Protein AF-A0A966R9J7-F1 (afdb_monomer)

Structure (mmCIF, N/CA/C/O backbone):
data_AF-A0A966R9J7-F1
#
_entry.id   AF-A0A966R9J7-F1
#
loop_
_atom_site.group_PDB
_atom_site.id
_atom_site.type_symbol
_atom_site.label_atom_id
_atom_site.label_alt_id
_atom_site.label_comp_id
_atom_site.label_asym_id
_atom_site.label_entity_id
_atom_site.label_seq_id
_atom_site.pdbx_PDB_ins_code
_atom_site.Cartn_x
_atom_site.Cartn_y
_atom_site.Cartn_z
_atom_site.occupancy
_atom_site.B_iso_or_equiv
_atom_site.auth_seq_id
_atom_site.auth_comp_id
_atom_site.auth_asym_id
_atom_site.auth_atom_id
_atom_site.pdbx_PDB_model_num
ATOM 1 N N . MET A 1 1 ? -10.986 9.241 24.693 1.00 49.38 1 MET A N 1
ATOM 2 C CA . MET A 1 1 ? -9.593 8.888 24.340 1.00 49.38 1 MET A CA 1
ATOM 3 C C . MET A 1 1 ? -9.284 9.492 22.982 1.00 49.38 1 MET A C 1
ATOM 5 O O . MET A 1 1 ? -10.142 9.433 22.115 1.00 49.38 1 MET A O 1
ATOM 9 N N . ASN A 1 2 ? -8.123 10.140 22.870 1.00 56.38 2 ASN A N 1
ATOM 10 C CA . ASN A 1 2 ? -7.657 10.979 21.760 1.00 56.38 2 ASN A CA 1
ATOM 11 C C . ASN A 1 2 ? -7.749 10.299 20.385 1.00 56.38 2 ASN A C 1
ATOM 13 O O . ASN A 1 2 ? -6.858 9.528 20.028 1.00 56.38 2 ASN A O 1
ATOM 17 N N . SER A 1 3 ? -8.772 10.630 19.597 1.00 64.88 3 SER A N 1
ATOM 18 C CA . SER A 1 3 ? -8.872 10.214 18.191 1.00 64.88 3 SER A CA 1
ATOM 19 C C . SER A 1 3 ? -7.639 10.635 17.384 1.00 64.88 3 SER A C 1
ATOM 21 O O . SER A 1 3 ? -7.180 9.871 16.544 1.00 64.88 3 SER A O 1
ATOM 23 N N . ASP A 1 4 ? -7.045 11.785 17.715 1.00 75.62 4 ASP A N 1
ATOM 24 C CA . ASP A 1 4 ? -5.837 12.298 17.058 1.00 75.62 4 ASP A CA 1
ATOM 25 C C . ASP A 1 4 ? -4.604 11.431 17.340 1.00 75.62 4 ASP A C 1
ATOM 27 O O . ASP A 1 4 ? -3.849 11.110 16.428 1.00 75.62 4 ASP A O 1
ATOM 31 N N . LEU A 1 5 ? -4.439 10.956 18.580 1.00 73.75 5 LEU A N 1
ATOM 32 C CA . LEU A 1 5 ? -3.331 10.067 18.952 1.00 73.75 5 LEU A CA 1
ATOM 33 C C . LEU A 1 5 ? -3.486 8.680 18.305 1.00 73.75 5 LEU A C 1
ATOM 35 O O . LEU A 1 5 ? -2.503 8.030 17.952 1.00 73.75 5 LEU A O 1
ATOM 39 N N . LEU A 1 6 ? -4.728 8.208 18.166 1.00 72.69 6 LEU A N 1
ATOM 40 C CA . LEU A 1 6 ? -5.028 6.949 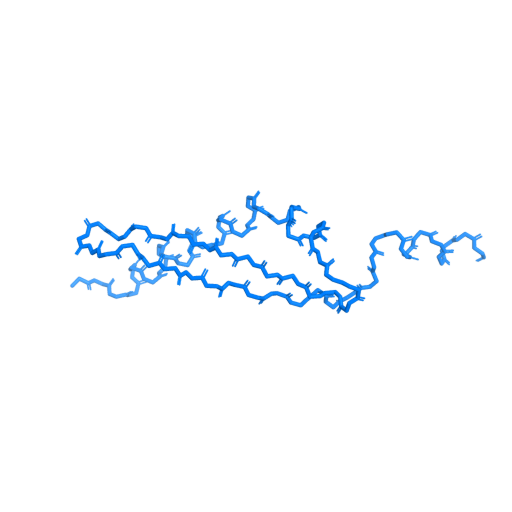17.488 1.00 72.69 6 LEU A CA 1
ATOM 41 C C . LEU A 1 6 ? -4.755 7.064 15.982 1.00 72.69 6 LEU A C 1
ATOM 43 O O . LEU A 1 6 ? -4.170 6.154 15.392 1.00 72.69 6 LEU A O 1
ATOM 47 N N . LEU A 1 7 ? -5.136 8.191 15.376 1.00 74.88 7 LEU A N 1
ATOM 48 C CA . LEU A 1 7 ? -4.879 8.495 13.973 1.00 74.88 7 LEU A CA 1
ATOM 49 C C . LEU A 1 7 ? -3.378 8.593 13.692 1.00 74.88 7 LEU A C 1
ATOM 51 O O . LEU A 1 7 ? -2.906 7.988 12.731 1.00 74.88 7 LEU A O 1
ATOM 55 N N . GLU A 1 8 ? -2.624 9.287 14.544 1.00 77.75 8 GLU A N 1
ATOM 56 C CA . GLU A 1 8 ? -1.171 9.424 14.422 1.00 77.75 8 GLU A CA 1
ATOM 57 C C . GLU A 1 8 ? -0.480 8.056 14.485 1.00 77.75 8 GLU A C 1
ATOM 59 O O . GLU A 1 8 ? 0.259 7.691 13.571 1.00 77.75 8 GLU A O 1
ATOM 64 N N . LYS A 1 9 ? -0.799 7.241 15.501 1.00 74.88 9 LYS A N 1
ATOM 65 C CA . LYS A 1 9 ? -0.251 5.882 15.629 1.00 74.88 9 LYS A CA 1
ATOM 66 C C . LYS A 1 9 ? -0.600 5.000 14.433 1.00 74.88 9 LYS A C 1
ATOM 68 O O . LYS A 1 9 ? 0.270 4.316 13.906 1.00 74.88 9 LYS A O 1
ATOM 73 N N . THR A 1 10 ? -1.853 5.044 13.983 1.00 75.12 10 THR A N 1
ATOM 74 C CA . THR A 1 10 ? -2.313 4.252 12.832 1.00 75.12 10 THR A CA 1
ATOM 75 C C . THR A 1 10 ? -1.601 4.679 11.550 1.00 75.12 10 THR A C 1
ATOM 77 O O . THR A 1 10 ? -1.174 3.828 10.772 1.00 75.12 10 THR A O 1
ATOM 80 N N . THR A 1 11 ? -1.425 5.986 11.346 1.00 79.56 11 THR A N 1
ATOM 81 C CA . THR A 1 11 ? -0.731 6.537 10.175 1.00 79.56 11 THR A CA 1
ATOM 82 C C . THR A 1 11 ? 0.734 6.114 10.161 1.00 79.56 11 THR A C 1
ATOM 84 O O . THR A 1 11 ? 1.215 5.646 9.129 1.00 79.56 11 THR A O 1
ATOM 87 N N . SER A 1 12 ? 1.419 6.183 11.306 1.00 81.50 12 SER A N 1
ATOM 88 C CA . SER A 1 12 ? 2.800 5.706 11.441 1.00 81.50 12 SER A CA 1
ATOM 89 C C . SER A 1 12 ? 2.921 4.208 11.158 1.00 81.50 12 SER A C 1
ATOM 91 O O . SER A 1 12 ? 3.765 3.809 10.360 1.00 81.50 12 SER A O 1
ATOM 93 N N . SER A 1 13 ? 2.033 3.374 11.710 1.00 77.69 13 SER A N 1
ATOM 94 C CA . SER A 1 13 ? 2.048 1.929 11.439 1.00 77.69 13 SER A CA 1
ATOM 95 C C . SER A 1 13 ? 1.789 1.595 9.966 1.00 77.69 13 SER A C 1
ATOM 97 O O . SER A 1 13 ? 2.409 0.684 9.421 1.00 77.69 13 SER A O 1
ATOM 99 N N . ILE A 1 14 ? 0.901 2.332 9.290 1.00 77.62 14 ILE A N 1
ATOM 100 C CA . ILE A 1 14 ? 0.691 2.170 7.846 1.00 77.62 14 ILE A CA 1
ATOM 101 C C . ILE A 1 14 ? 1.958 2.576 7.086 1.00 77.62 14 ILE A C 1
ATOM 103 O O . ILE A 1 14 ? 2.398 1.822 6.223 1.00 77.62 14 ILE A O 1
ATOM 107 N N . ALA A 1 15 ? 2.575 3.714 7.415 1.00 79.88 15 ALA A N 1
ATOM 108 C CA . ALA A 1 15 ? 3.797 4.176 6.756 1.00 79.88 15 ALA A CA 1
ATOM 109 C C . ALA A 1 15 ? 4.955 3.171 6.896 1.00 79.88 15 ALA A C 1
ATOM 111 O O . ALA A 1 15 ? 5.653 2.898 5.916 1.00 79.88 15 ALA A O 1
ATOM 112 N N . GLU A 1 16 ? 5.122 2.569 8.075 1.00 82.62 16 GLU A N 1
ATOM 113 C CA . GLU A 1 16 ? 6.100 1.502 8.308 1.00 82.62 16 GLU A CA 1
ATOM 114 C C . GLU A 1 16 ? 5.822 0.272 7.436 1.00 82.62 16 GLU A C 1
ATOM 116 O O . GLU A 1 16 ? 6.734 -0.226 6.775 1.00 82.62 16 GLU A O 1
ATOM 121 N N . LEU A 1 17 ? 4.564 -0.180 7.362 1.00 77.75 17 LEU A N 1
ATOM 122 C CA . LEU A 1 17 ? 4.173 -1.318 6.522 1.00 77.75 17 LEU A CA 1
ATOM 123 C C . LEU A 1 17 ? 4.411 -1.043 5.033 1.00 77.75 17 LEU A C 1
ATOM 125 O O . LEU A 1 17 ? 4.941 -1.900 4.326 1.00 77.75 17 LEU A O 1
ATOM 129 N N . VAL A 1 18 ? 4.054 0.150 4.550 1.00 77.38 18 VAL A N 1
ATOM 130 C CA . VAL A 1 18 ? 4.312 0.544 3.158 1.00 77.38 18 VAL A CA 1
ATOM 131 C C . VAL A 1 18 ? 5.814 0.564 2.881 1.00 77.38 18 VAL A C 1
ATOM 133 O O . VAL A 1 18 ? 6.250 0.019 1.870 1.00 77.38 18 VAL A O 1
ATOM 136 N N . THR A 1 19 ? 6.609 1.131 3.789 1.00 82.12 19 THR A N 1
ATOM 137 C CA . THR A 1 19 ? 8.069 1.217 3.641 1.00 82.12 19 THR A CA 1
ATOM 138 C C . THR A 1 19 ? 8.713 -0.168 3.623 1.00 82.12 19 THR A C 1
ATOM 140 O O . THR A 1 19 ? 9.524 -0.457 2.744 1.00 82.12 19 THR A O 1
ATOM 143 N N . ALA A 1 20 ? 8.316 -1.053 4.540 1.00 82.56 20 ALA A N 1
ATOM 144 C CA . ALA A 1 20 ? 8.852 -2.409 4.640 1.00 82.56 20 ALA A CA 1
ATOM 145 C C . ALA A 1 20 ? 8.569 -3.256 3.389 1.00 82.56 20 ALA A C 1
ATOM 147 O O . ALA A 1 20 ? 9.382 -4.099 3.013 1.00 82.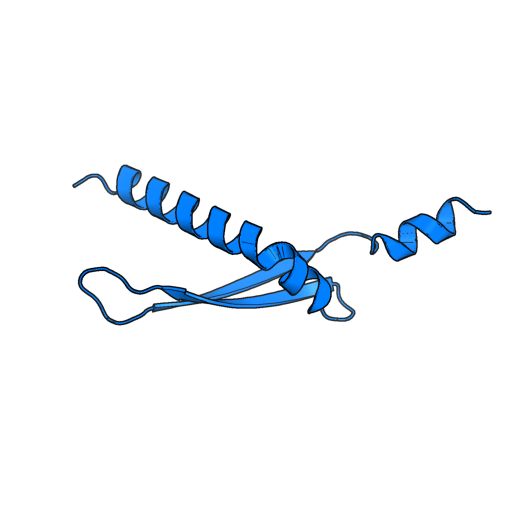56 20 ALA A O 1
ATOM 148 N N . HIS A 1 21 ? 7.431 -3.026 2.729 1.00 78.69 21 HIS A N 1
ATOM 149 C CA . HIS A 1 21 ? 7.018 -3.789 1.551 1.00 78.69 21 HIS A CA 1
ATOM 150 C C . HIS A 1 21 ? 7.263 -3.065 0.219 1.00 78.69 21 HIS A C 1
ATOM 152 O O . HIS A 1 21 ? 6.994 -3.641 -0.835 1.00 78.69 21 HIS A O 1
ATOM 158 N N . TRP A 1 22 ? 7.814 -1.847 0.239 1.00 77.44 22 TRP A N 1
ATOM 159 C CA . TRP A 1 22 ? 7.940 -0.980 -0.936 1.00 77.44 22 TRP A CA 1
ATOM 160 C C . TRP A 1 22 ? 8.649 -1.642 -2.120 1.00 77.44 22 TRP A C 1
ATOM 162 O O . TRP A 1 22 ? 8.153 -1.576 -3.240 1.00 77.44 22 TRP A O 1
ATOM 172 N N . ALA A 1 23 ? 9.766 -2.335 -1.881 1.00 80.19 23 ALA A N 1
ATOM 173 C CA . ALA A 1 23 ? 10.504 -3.022 -2.943 1.00 80.19 23 ALA A CA 1
ATOM 174 C C . ALA A 1 23 ? 9.627 -4.055 -3.673 1.00 80.19 23 ALA A C 1
ATOM 176 O O . ALA A 1 23 ? 9.519 -4.033 -4.894 1.00 80.19 23 ALA A O 1
ATOM 177 N N . SER A 1 24 ? 8.898 -4.881 -2.917 1.00 78.62 24 SER A N 1
ATOM 178 C CA . SER A 1 24 ? 7.977 -5.868 -3.489 1.00 78.62 24 SER A CA 1
ATOM 179 C C . SER A 1 24 ? 6.807 -5.222 -4.236 1.00 78.62 24 SER A C 1
ATOM 181 O O . SER A 1 24 ? 6.292 -5.818 -5.176 1.00 78.62 24 SER A O 1
ATOM 183 N N . VAL A 1 25 ? 6.366 -4.034 -3.812 1.00 76.62 25 VAL A N 1
ATOM 184 C CA . VAL A 1 25 ? 5.298 -3.277 -4.482 1.00 76.62 25 VAL A CA 1
ATOM 185 C C . VAL A 1 25 ? 5.782 -2.734 -5.824 1.00 76.62 25 VAL A C 1
ATOM 187 O O . VAL A 1 25 ? 5.047 -2.804 -6.804 1.00 76.62 25 VAL A O 1
ATOM 190 N N . ILE A 1 26 ? 7.016 -2.229 -5.881 1.00 76.31 26 ILE A N 1
ATOM 191 C CA . ILE A 1 26 ? 7.633 -1.758 -7.124 1.00 76.31 26 ILE A CA 1
ATOM 192 C C . ILE A 1 26 ? 7.841 -2.900 -8.115 1.00 76.31 26 ILE A C 1
ATOM 194 O O . ILE A 1 26 ? 7.569 -2.715 -9.299 1.00 76.31 26 ILE A O 1
ATOM 198 N N . ASP A 1 27 ? 8.270 -4.066 -7.642 1.00 78.62 27 ASP A N 1
ATOM 199 C CA . ASP A 1 27 ? 8.501 -5.228 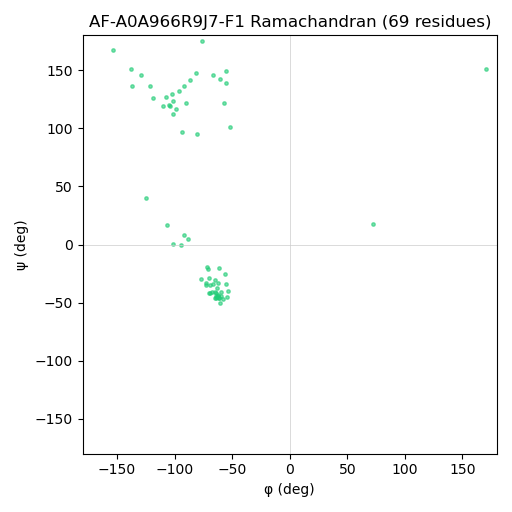-8.506 1.00 78.62 27 ASP A CA 1
ATOM 200 C C . ASP A 1 27 ? 7.197 -5.832 -9.047 1.00 78.62 27 ASP A C 1
ATOM 202 O O . ASP A 1 27 ? 7.182 -6.403 -10.133 1.00 78.62 27 ASP A O 1
ATOM 206 N N . ALA A 1 28 ? 6.093 -5.693 -8.308 1.00 76.81 28 ALA A N 1
ATOM 207 C CA . ALA A 1 28 ? 4.782 -6.222 -8.682 1.00 76.81 28 ALA A CA 1
ATOM 208 C C . ALA A 1 28 ? 3.904 -5.228 -9.465 1.00 76.81 28 ALA A C 1
ATOM 210 O O . ALA A 1 28 ? 2.711 -5.489 -9.646 1.00 76.81 28 ALA A O 1
ATOM 211 N N . ARG A 1 29 ? 4.447 -4.074 -9.876 1.00 81.69 29 ARG A N 1
ATOM 212 C CA . ARG A 1 29 ? 3.694 -3.090 -10.663 1.00 81.69 29 ARG A CA 1
ATOM 213 C C . ARG A 1 29 ? 3.355 -3.637 -12.049 1.00 81.69 29 ARG A C 1
ATOM 215 O O . ARG A 1 29 ? 4.143 -4.375 -12.636 1.00 81.69 29 ARG A O 1
ATOM 222 N N . ASP A 1 30 ? 2.195 -3.250 -12.560 1.00 82.56 30 ASP A N 1
ATOM 223 C CA . ASP A 1 30 ? 1.808 -3.518 -13.940 1.00 82.56 30 ASP A CA 1
ATOM 224 C C . ASP A 1 30 ? 2.530 -2.588 -14.930 1.00 82.56 30 ASP A C 1
ATOM 226 O O . ASP A 1 30 ? 3.266 -1.672 -14.544 1.00 82.56 30 ASP A O 1
ATOM 230 N N . ASP A 1 31 ? 2.310 -2.838 -16.222 1.00 79.88 31 ASP A N 1
ATOM 231 C CA . ASP A 1 31 ? 2.905 -2.070 -17.321 1.00 79.88 31 ASP A CA 1
ATOM 232 C C . ASP A 1 31 ? 2.489 -0.581 -17.300 1.00 79.88 31 ASP A C 1
ATOM 234 O O . ASP A 1 31 ? 3.199 0.268 -17.836 1.00 79.88 31 ASP A O 1
ATOM 238 N N . ASP A 1 32 ? 1.385 -0.242 -16.621 1.00 80.25 32 ASP A N 1
ATOM 239 C CA . ASP A 1 32 ? 0.899 1.130 -16.422 1.00 80.25 32 ASP A CA 1
AT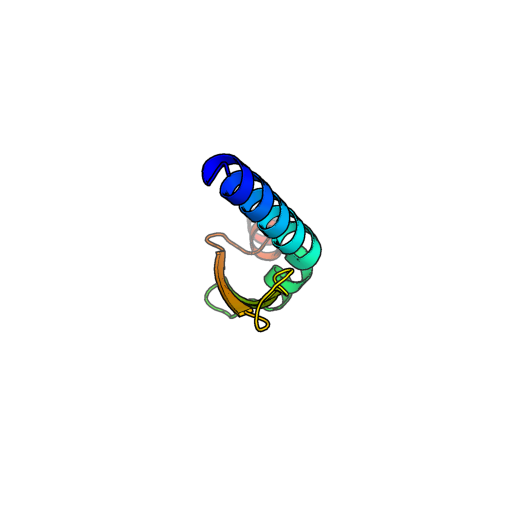OM 240 C C . ASP A 1 32 ? 1.491 1.801 -15.162 1.00 80.25 32 ASP A C 1
ATOM 242 O O . ASP A 1 32 ? 1.098 2.918 -14.786 1.00 80.25 32 ASP A O 1
ATOM 246 N N . GLY A 1 33 ? 2.420 1.125 -14.476 1.00 77.94 33 GLY A N 1
ATOM 247 C CA . GLY A 1 33 ? 3.060 1.598 -13.250 1.00 77.94 33 GLY A CA 1
ATOM 248 C C . GLY A 1 33 ? 2.140 1.583 -12.026 1.00 77.94 33 GLY A C 1
ATOM 249 O O . GLY A 1 33 ? 2.424 2.265 -11.032 1.00 77.94 33 GLY A O 1
ATOM 250 N N . GLN A 1 34 ? 1.028 0.848 -12.074 1.00 83.94 34 GLN A N 1
ATOM 251 C CA . GLN A 1 34 ? 0.136 0.659 -10.937 1.00 83.94 34 GLN A CA 1
ATOM 252 C C . GLN A 1 34 ? 0.530 -0.589 -10.155 1.00 83.94 34 GLN A C 1
ATOM 254 O O . GLN A 1 34 ? 0.775 -1.657 -10.703 1.00 83.94 34 GLN A O 1
ATOM 259 N N . ALA A 1 35 ? 0.535 -0.468 -8.835 1.00 82.38 35 ALA A N 1
ATOM 260 C CA . ALA A 1 35 ? 0.714 -1.588 -7.931 1.00 82.38 35 ALA A CA 1
ATOM 261 C C . ALA A 1 35 ? -0.403 -1.579 -6.890 1.00 82.38 35 ALA A C 1
ATOM 263 O O . ALA A 1 35 ? -0.889 -0.528 -6.467 1.00 82.38 35 ALA A O 1
ATOM 264 N N . SER A 1 36 ? -0.847 -2.757 -6.466 1.00 81.06 36 SER A N 1
ATOM 265 C CA . SER A 1 36 ? -1.841 -2.885 -5.401 1.00 81.06 3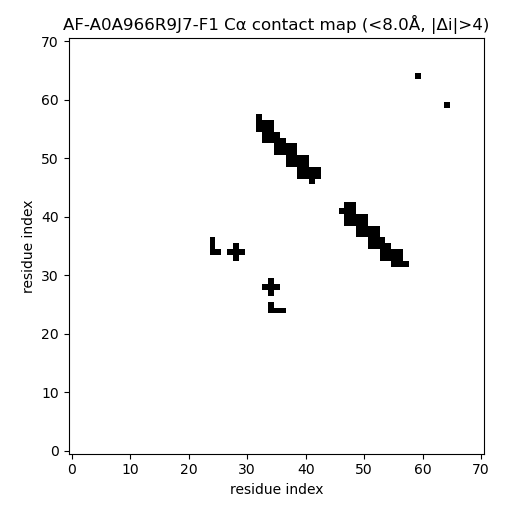6 SER A CA 1
ATOM 266 C C . SER A 1 36 ? -1.454 -4.001 -4.449 1.00 81.06 36 SER A C 1
ATOM 268 O O . SER A 1 36 ? -1.099 -5.092 -4.883 1.00 81.06 36 SER A O 1
ATOM 270 N N . PHE A 1 37 ? -1.589 -3.758 -3.150 1.00 78.62 37 PHE A N 1
ATOM 271 C CA . PHE A 1 37 ? -1.365 -4.771 -2.122 1.00 78.62 37 PHE A CA 1
ATOM 272 C C . PHE A 1 37 ? -2.437 -4.698 -1.037 1.00 78.62 37 PHE A C 1
ATOM 274 O O . PH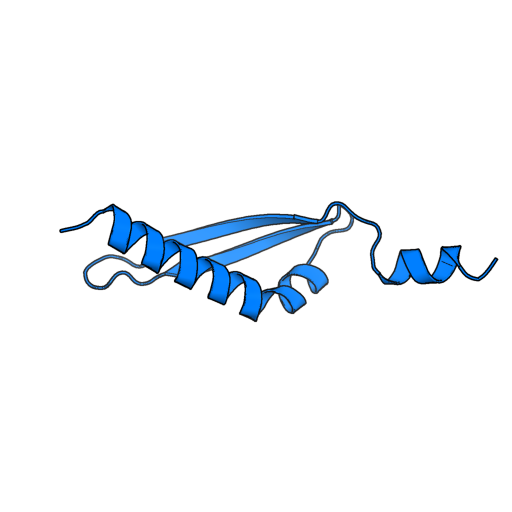E A 1 37 ? -3.050 -3.659 -0.783 1.00 78.62 37 PHE A O 1
ATOM 281 N N . GLY A 1 38 ? -2.708 -5.848 -0.424 1.00 79.81 38 GLY A N 1
ATOM 282 C CA . GLY A 1 38 ? -3.653 -5.970 0.678 1.00 79.81 38 GLY A CA 1
ATOM 283 C C . GLY A 1 38 ? -2.919 -6.052 2.009 1.00 79.81 38 GLY A C 1
ATOM 284 O O . GLY A 1 38 ? -2.123 -6.964 2.213 1.00 79.81 38 GLY A O 1
ATOM 285 N N . LEU A 1 39 ? -3.232 -5.150 2.931 1.00 76.62 39 LEU A N 1
ATOM 286 C CA . LEU A 1 39 ? -2.821 -5.231 4.328 1.00 76.62 39 LEU A CA 1
ATOM 287 C C . LEU A 1 39 ? -3.953 -5.859 5.142 1.00 76.62 39 LEU A C 1
ATOM 289 O O . LEU A 1 39 ? -5.113 -5.456 5.034 1.00 76.62 39 LEU A O 1
ATOM 293 N N . ARG A 1 40 ? -3.631 -6.849 5.975 1.00 78.88 40 ARG A N 1
ATOM 294 C CA . ARG A 1 40 ? -4.564 -7.380 6.974 1.00 78.88 40 ARG A CA 1
ATOM 295 C C . ARG A 1 40 ? -4.190 -6.791 8.326 1.00 78.88 40 ARG A C 1
ATOM 297 O O . ARG A 1 40 ? -3.142 -7.127 8.866 1.00 78.88 40 ARG A O 1
ATOM 304 N N . VAL A 1 41 ? -5.052 -5.939 8.863 1.00 74.19 41 VAL A N 1
ATOM 305 C CA . VAL A 1 41 ? -4.858 -5.303 10.166 1.00 74.19 41 VAL A CA 1
ATOM 306 C C . VAL A 1 41 ? -5.742 -6.014 11.180 1.00 74.19 41 VAL A C 1
ATOM 308 O O . VAL A 1 41 ? -6.934 -6.215 10.947 1.00 74.19 41 VAL A O 1
ATOM 311 N N . LYS A 1 42 ? -5.158 -6.423 12.303 1.00 73.69 42 LYS A N 1
ATOM 312 C CA . LYS A 1 42 ? -5.910 -6.922 13.452 1.00 73.69 42 LYS A CA 1
ATOM 313 C C . LYS A 1 42 ? -6.028 -5.779 14.454 1.00 73.69 42 LYS A C 1
ATOM 315 O O . LYS A 1 42 ? -5.010 -5.298 14.939 1.00 73.69 42 LYS A O 1
ATOM 320 N N . LEU A 1 43 ? -7.251 -5.336 14.716 1.00 72.31 43 LEU A N 1
ATOM 321 C CA . LEU A 1 43 ? -7.535 -4.373 15.778 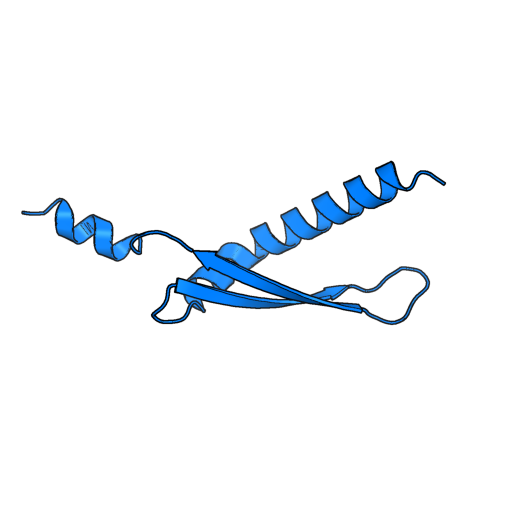1.00 72.31 43 LEU A CA 1
ATOM 322 C C . LEU A 1 43 ? -7.607 -5.131 17.114 1.00 72.31 43 LEU A C 1
ATOM 324 O O . LEU A 1 43 ? -7.994 -6.300 17.114 1.00 72.31 43 LEU A O 1
ATOM 328 N N . GLU A 1 44 ? -7.202 -4.501 18.224 1.00 69.75 44 GLU A N 1
ATOM 329 C CA . GLU A 1 44 ? -7.133 -5.156 19.547 1.00 69.75 44 GLU A CA 1
ATOM 330 C C . GLU A 1 44 ? -8.463 -5.815 19.950 1.00 69.75 44 GLU A C 1
ATOM 332 O O . GLU A 1 44 ? -8.446 -6.956 20.402 1.00 69.75 44 GLU A O 1
ATOM 337 N N . ASP A 1 45 ? -9.595 -5.164 19.658 1.00 68.94 45 ASP A N 1
ATOM 338 C CA . ASP A 1 45 ? -10.941 -5.616 20.039 1.00 68.94 45 ASP A CA 1
ATOM 339 C C . ASP A 1 45 ? -11.907 -5.735 18.841 1.00 68.94 45 ASP A C 1
ATOM 341 O O . ASP A 1 45 ? -13.076 -5.357 18.924 1.00 68.94 45 ASP A O 1
ATOM 345 N N . GLY A 1 46 ? -11.442 -6.224 17.686 1.00 66.94 46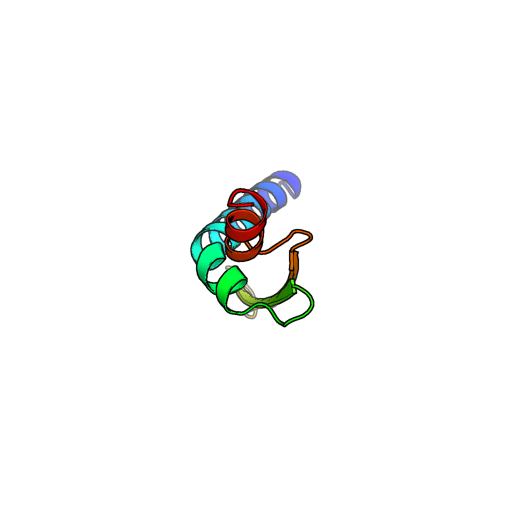 GLY A N 1
ATOM 346 C CA . GLY A 1 46 ? -12.299 -6.297 16.499 1.00 66.94 46 GLY A CA 1
ATOM 347 C C . GLY A 1 46 ? -11.938 -7.369 15.482 1.00 66.94 46 GLY A C 1
ATOM 348 O O . GLY A 1 46 ? -10.856 -7.963 15.505 1.00 66.94 46 GLY A O 1
ATOM 349 N N . ASP A 1 47 ? -12.867 -7.588 14.551 1.00 77.56 47 ASP A N 1
ATOM 350 C CA . ASP A 1 47 ? -12.632 -8.461 13.411 1.00 77.56 47 ASP A CA 1
ATOM 351 C C . ASP A 1 47 ? -11.462 -7.938 12.563 1.00 77.56 47 ASP A C 1
ATOM 353 O O . ASP A 1 47 ? -11.307 -6.724 12.383 1.00 77.56 47 ASP A O 1
ATOM 357 N N . PRO A 1 48 ? -10.619 -8.831 12.012 1.00 78.38 48 PRO A N 1
ATOM 358 C CA . PRO A 1 48 ? -9.522 -8.421 11.152 1.00 78.38 48 PRO A CA 1
ATOM 359 C C . PRO A 1 48 ? -10.031 -7.616 9.954 1.00 78.38 48 PRO A C 1
ATOM 361 O O . PRO A 1 48 ? -10.796 -8.122 9.131 1.00 78.38 48 PRO A O 1
ATOM 364 N N . ALA A 1 49 ? -9.539 -6.391 9.809 1.00 80.31 49 ALA A N 1
ATOM 365 C CA . ALA A 1 49 ? -9.832 -5.545 8.668 1.00 80.31 49 ALA A CA 1
ATOM 366 C C . ALA A 1 49 ? -8.850 -5.836 7.527 1.00 80.31 49 ALA A C 1
ATOM 368 O O . ALA A 1 49 ? -7.653 -6.057 7.737 1.00 80.31 49 ALA A O 1
ATOM 369 N N . ARG A 1 50 ? -9.350 -5.822 6.290 1.00 81.44 50 ARG A N 1
ATOM 370 C CA . ARG A 1 50 ? -8.516 -5.835 5.084 1.00 81.44 50 ARG A CA 1
ATOM 371 C C . ARG A 1 50 ? -8.508 -4.441 4.479 1.00 81.44 50 ARG A C 1
ATOM 373 O O . ARG A 1 50 ? -9.553 -3.939 4.079 1.00 81.44 50 ARG A O 1
ATOM 380 N N . ILE A 1 51 ? -7.327 -3.850 4.384 1.00 78.44 51 ILE A N 1
ATOM 381 C CA . ILE A 1 51 ? -7.096 -2.569 3.724 1.00 78.44 51 ILE A CA 1
ATOM 382 C C . ILE A 1 51 ? -6.447 -2.875 2.379 1.00 78.44 51 ILE A C 1
ATOM 384 O O . ILE A 1 51 ? -5.371 -3.467 2.328 1.00 78.44 51 ILE A O 1
ATOM 388 N N . LYS A 1 52 ? -7.102 -2.498 1.280 1.00 82.12 52 LYS A N 1
ATOM 389 C CA . LYS A 1 52 ? -6.483 -2.536 -0.047 1.00 82.12 52 LYS A CA 1
ATOM 390 C C . LYS A 1 52 ? -5.812 -1.190 -0.293 1.00 82.12 52 LYS A C 1
ATOM 392 O O . LYS A 1 52 ? -6.483 -0.163 -0.257 1.00 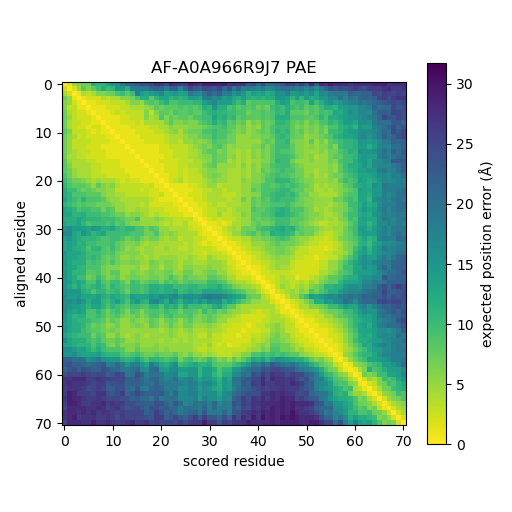82.12 52 LYS A O 1
ATOM 397 N N . VAL A 1 53 ? -4.512 -1.210 -0.548 1.00 78.50 53 VAL A N 1
ATOM 398 C CA . VAL A 1 53 ? -3.733 -0.029 -0.917 1.00 78.50 53 VAL A CA 1
ATOM 399 C C . VAL A 1 53 ? -3.403 -0.140 -2.399 1.00 78.50 53 VAL A C 1
ATOM 401 O O . VAL A 1 53 ? -2.883 -1.162 -2.843 1.00 78.50 53 VAL A O 1
ATOM 404 N N . SER A 1 54 ? -3.729 0.901 -3.159 1.00 80.06 54 SER A N 1
ATOM 405 C CA . SER A 1 54 ? -3.396 1.018 -4.578 1.00 80.06 54 SER A CA 1
ATOM 406 C C . SER A 1 54 ? -2.505 2.238 -4.758 1.00 80.06 54 SER A C 1
ATOM 408 O O . SER A 1 54 ? -2.848 3.331 -4.309 1.00 80.06 54 SER A O 1
ATOM 410 N N . ILE A 1 55 ? -1.349 2.033 -5.379 1.00 78.12 55 ILE A N 1
ATOM 411 C CA . ILE A 1 55 ? -0.331 3.053 -5.604 1.00 78.12 55 ILE A CA 1
ATOM 412 C C . ILE A 1 55 ? -0.107 3.156 -7.106 1.00 78.12 55 ILE A C 1
ATOM 414 O O . ILE A 1 55 ? 0.001 2.146 -7.798 1.00 78.12 55 ILE A O 1
ATOM 418 N N . ARG A 1 56 ? -0.017 4.386 -7.604 1.00 80.12 56 ARG A N 1
ATOM 419 C CA . ARG A 1 56 ? 0.432 4.667 -8.964 1.00 80.12 56 ARG A CA 1
ATOM 420 C C . ARG A 1 56 ? 1.800 5.318 -8.888 1.00 80.12 56 ARG A C 1
ATOM 422 O O . ARG A 1 56 ? 1.940 6.379 -8.280 1.00 80.12 56 ARG A O 1
ATOM 429 N N . VAL A 1 57 ? 2.799 4.678 -9.479 1.00 72.94 57 VAL A N 1
ATOM 430 C CA . VAL A 1 57 ? 4.162 5.200 -9.513 1.00 72.94 57 VAL A CA 1
ATOM 431 C C . VAL A 1 57 ? 4.327 5.985 -10.805 1.00 72.94 57 VAL A C 1
ATOM 433 O O . VAL A 1 57 ? 4.557 5.425 -11.871 1.00 72.94 57 VAL A O 1
ATOM 436 N N . SER A 1 58 ? 4.165 7.301 -10.709 1.00 66.81 58 SER A N 1
ATOM 437 C CA . SER A 1 58 ? 4.368 8.213 -11.833 1.00 66.81 58 SER A CA 1
ATOM 438 C C . SER A 1 58 ? 5.865 8.484 -12.007 1.00 66.81 58 SER A C 1
ATOM 440 O O . SER A 1 58 ? 6.422 9.345 -11.330 1.00 66.81 58 SER A O 1
ATOM 442 N N . GLY A 1 59 ? 6.530 7.743 -12.889 1.00 60.31 59 GLY A N 1
ATOM 443 C CA . GLY A 1 59 ? 7.914 8.013 -13.276 1.00 60.31 59 GLY A CA 1
ATOM 444 C C . GLY A 1 59 ? 8.514 6.887 -14.120 1.00 60.31 59 GLY A C 1
ATOM 445 O O . GLY A 1 59 ? 8.095 5.740 -13.959 1.00 60.31 59 GLY A O 1
ATOM 446 N N . PRO A 1 60 ? 9.481 7.192 -15.008 1.00 53.62 60 PRO A N 1
ATOM 447 C CA . PRO A 1 60 ? 10.220 6.164 -15.732 1.00 53.62 60 PRO A CA 1
ATOM 448 C C . PRO A 1 60 ? 10.841 5.193 -14.726 1.00 53.62 60 PRO A C 1
ATOM 450 O O . PRO A 1 60 ? 11.338 5.616 -13.671 1.00 53.62 60 PRO A O 1
ATOM 453 N N . SER A 1 61 ? 10.807 3.894 -15.030 1.00 55.25 61 SER A N 1
ATOM 454 C CA . SER A 1 61 ? 11.505 2.920 -14.199 1.00 55.25 61 SER A CA 1
ATOM 455 C C . SER A 1 61 ? 12.975 3.340 -14.088 1.00 55.25 61 SER A C 1
ATOM 457 O O . SER A 1 61 ? 13.525 3.973 -14.989 1.00 55.25 61 SER A O 1
ATOM 459 N N . MET A 1 62 ? 13.646 3.035 -12.977 1.00 52.81 62 MET A N 1
ATOM 460 C CA . MET A 1 62 ? 15.063 3.391 -12.832 1.00 52.81 62 MET A CA 1
ATOM 461 C C . MET A 1 62 ? 15.920 2.805 -13.976 1.00 52.81 62 MET A C 1
ATOM 463 O O . MET A 1 62 ? 16.934 3.391 -14.342 1.00 52.81 62 MET A O 1
ATOM 467 N N . SER A 1 63 ? 15.459 1.711 -14.594 1.00 52.00 63 SER A N 1
ATOM 468 C CA . SER A 1 63 ? 16.027 1.115 -15.807 1.00 52.00 63 SER A CA 1
ATOM 469 C C . SER A 1 63 ? 15.888 1.998 -17.056 1.00 52.00 63 SER A C 1
ATOM 471 O O . SER A 1 63 ? 16.805 2.024 -17.875 1.00 52.00 63 SER A O 1
ATOM 473 N N . ASP A 1 64 ? 14.804 2.763 -17.187 1.00 47.16 64 ASP A N 1
ATOM 474 C CA . ASP A 1 64 ? 14.572 3.658 -18.330 1.00 47.16 64 ASP A CA 1
ATOM 475 C C . ASP A 1 64 ? 15.486 4.894 -18.275 1.00 47.16 64 ASP A C 1
ATOM 477 O O . ASP A 1 64 ? 15.981 5.359 -19.299 1.00 47.16 64 ASP A O 1
ATOM 481 N N . GLN A 1 65 ? 15.812 5.381 -17.072 1.00 49.47 65 GLN A N 1
ATOM 482 C CA . GLN A 1 65 ? 16.703 6.540 -16.893 1.00 49.47 65 GLN A CA 1
ATOM 483 C C . GLN A 1 65 ? 18.179 6.240 -17.220 1.00 49.47 65 GLN A C 1
ATOM 485 O O . GLN A 1 65 ? 18.953 7.161 -17.489 1.00 49.47 65 GLN A O 1
ATOM 490 N N . ILE A 1 66 ? 18.593 4.968 -17.200 1.00 56.00 66 ILE A N 1
ATOM 491 C CA . ILE A 1 66 ? 19.974 4.567 -17.518 1.00 56.00 66 ILE A CA 1
ATOM 492 C C . ILE A 1 66 ? 20.220 4.597 -19.039 1.00 56.00 66 ILE A C 1
ATOM 494 O O . ILE A 1 66 ? 21.333 4.906 -19.472 1.00 56.00 66 ILE A O 1
ATOM 498 N N . HIS A 1 67 ? 19.187 4.355 -19.855 1.00 51.62 67 HIS A N 1
ATOM 499 C CA . HIS A 1 67 ? 19.302 4.409 -21.317 1.00 51.62 67 HIS A CA 1
ATOM 500 C C . HIS A 1 67 ? 19.433 5.841 -21.858 1.00 51.62 67 HIS A C 1
ATOM 502 O O . HIS A 1 67 ? 20.188 6.060 -22.802 1.00 51.62 67 HIS A O 1
ATOM 508 N N . GLU A 1 68 ? 18.775 6.831 -21.246 1.00 50.03 68 GLU A N 1
ATOM 509 C CA . GLU A 1 68 ? 18.819 8.225 -21.726 1.00 50.03 68 GLU A CA 1
ATOM 510 C C . GLU A 1 68 ? 20.159 8.938 -21.490 1.00 50.03 68 GLU A C 1
ATOM 512 O O . GLU A 1 68 ? 20.441 9.932 -22.151 1.00 50.03 68 GLU A O 1
ATOM 517 N N . ARG A 1 69 ? 21.012 8.455 -20.576 1.00 48.88 69 ARG A N 1
ATOM 518 C CA . ARG A 1 69 ? 22.323 9.080 -20.293 1.00 48.88 69 ARG A CA 1
ATOM 519 C C . ARG A 1 69 ? 23.498 8.477 -21.061 1.00 48.88 69 ARG A C 1
ATOM 521 O O . ARG A 1 69 ? 24.627 8.919 -20.863 1.00 48.88 69 ARG A O 1
ATOM 528 N N . SER A 1 70 ? 23.248 7.467 -21.891 1.00 50.12 70 SER A N 1
ATOM 529 C CA . SER A 1 70 ? 24.285 6.751 -22.645 1.00 50.12 70 SER A CA 1
ATOM 530 C C . SER A 1 70 ? 24.288 7.087 -24.144 1.00 50.12 70 SER A C 1
ATOM 532 O O . SER A 1 70 ? 24.889 6.342 -24.916 1.00 50.12 70 SER A O 1
ATOM 534 N N . ASN A 1 71 ? 23.636 8.184 -24.551 1.00 45.56 71 ASN A N 1
ATOM 535 C CA . ASN A 1 71 ? 23.607 8.675 -25.933 1.00 45.56 71 ASN A CA 1
ATOM 536 C C . ASN A 1 71 ? 24.055 10.139 -26.008 1.00 45.56 71 ASN A C 1
ATOM 538 O O . ASN A 1 71 ? 23.542 10.943 -25.197 1.00 45.56 71 ASN A O 1
#

Mean predicted aligned error: 10.59 Å

Nearest PDB structures (foldseek):
  6tv0-assembly1_D  TM=3.909E-01  e=4.575E+00  Serratia sp. (in: enterobacteria)
  2iu7-assembly1_I  TM=4.543E-01  e=5.587E+00  Escherichia coli
  2iu7-assembly1_J  TM=3.922E-01  e=5.972E+00  Escherichia coli
  2iv1-assembly1_F  TM=3.894E-01  e=5.972E+00  Escherichia coli
  2iuo-assembly1_C  TM=4.581E-01  e=8.906E+00  Escherichia coli

Foldseek 3Di:
DDPPVVVVVVVVVVVVVCVVCVVVQQVQADPQQKGKDWDFDDDPPDDTDIDIDIDHDPDDDPVVVVVVVPD

Secondary structure (DSSP, 8-state):
--HHHHHHHHHHHHHHHHHHHHHHHHHT--TTSEEEEEEEEPPTTSPPEEEEEEEE--S--HHHHHHHT--

Radius of gyration: 16.88 Å; Cα contacts (8 Å, |Δi|>4): 49; chains: 1; bounding box: 37×21×50 Å

pLDDT: mean 72.03, std 11.19, range [45.56, 83.94]

Sequence (71 aa):
MNSDLLLEKTTSSIAELVTAHWASVIDARDDDGQASFGLRVKLEDGDPARIKVSIRVSGPSMSDQIHERSN

Solvent-accessible surface area (backbone atoms only — not comparable to full-atom values): 4429 Å² total; per-residue (Å²): 131,64,66,65,61,52,48,51,53,51,51,52,54,49,51,51,54,51,61,77,43,39,70,63,43,64,72,60,35,48,98,85,32,38,24,72,50,76,46,79,46,73,49,98,90,52,76,72,43,77,47,78,48,76,48,72,55,89,65,78,54,77,73,55,61,58,61,69,75,74,112